Protein 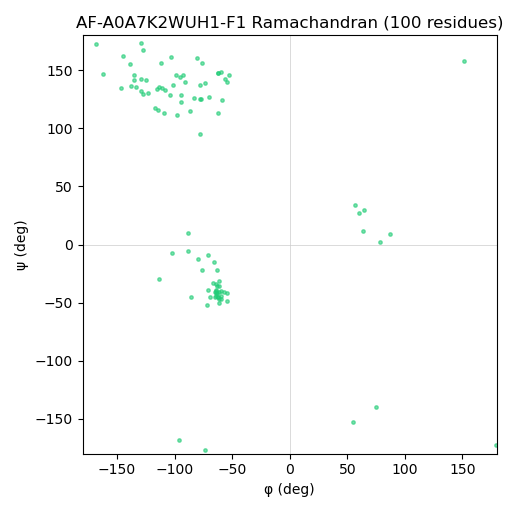AF-A0A7K2WUH1-F1 (afdb_monomer)

Mean predicted aligned error: 3.04 Å

pLDDT: mean 94.09, std 5.83, range [68.56, 98.44]

Structure (mmCIF, N/CA/C/O backbone):
data_AF-A0A7K2WUH1-F1
#
_entry.id   AF-A0A7K2WUH1-F1
#
loop_
_atom_site.group_PDB
_atom_site.id
_atom_site.type_symbol
_atom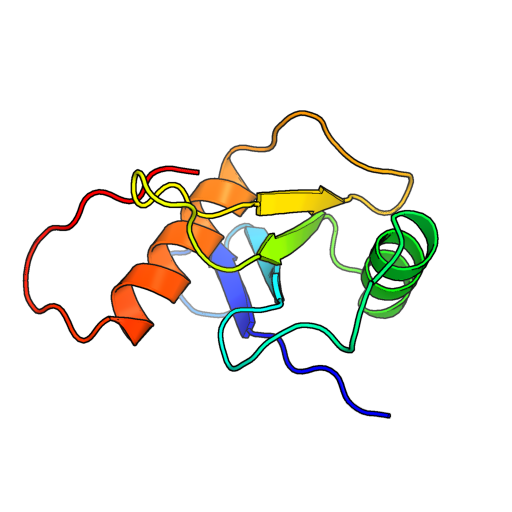_site.label_atom_id
_atom_site.label_alt_id
_atom_site.label_comp_id
_atom_site.label_asym_id
_atom_site.label_entity_id
_atom_site.la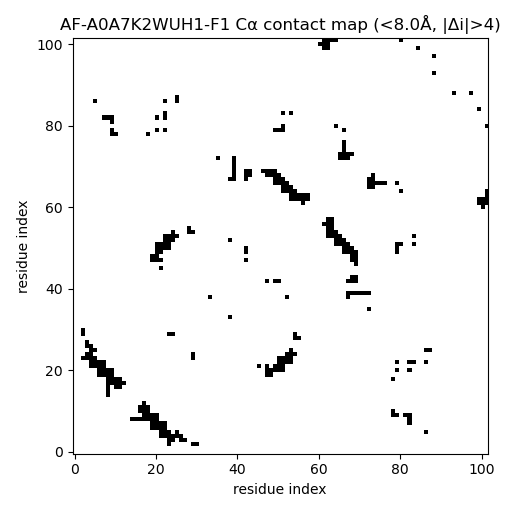bel_seq_id
_atom_site.pdbx_PDB_ins_code
_atom_site.Cartn_x
_atom_site.Cartn_y
_atom_site.Cartn_z
_atom_site.occupancy
_atom_site.B_iso_or_equiv
_atom_site.auth_seq_id
_atom_site.auth_comp_id
_atom_site.auth_asym_id
_atom_site.auth_atom_id
_atom_site.pdbx_PDB_model_num
ATOM 1 N N . MET A 1 1 ? 2.390 19.356 -9.950 1.00 68.56 1 MET A N 1
ATOM 2 C CA . MET A 1 1 ? 2.280 17.881 -10.002 1.00 68.56 1 MET A CA 1
ATOM 3 C C . MET A 1 1 ? 1.451 17.442 -8.810 1.00 68.56 1 MET A C 1
ATOM 5 O O . MET A 1 1 ? 1.617 18.038 -7.756 1.00 68.56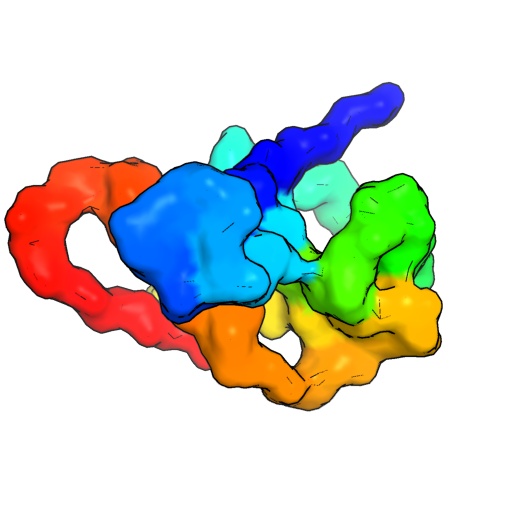 1 MET A O 1
ATOM 9 N N . SER A 1 2 ? 0.567 16.462 -8.975 1.00 83.75 2 SER A N 1
ATOM 10 C CA . SER A 1 2 ? -0.259 15.904 -7.897 1.00 83.75 2 SER A CA 1
ATOM 11 C C . SER A 1 2 ? -0.139 14.385 -7.899 1.00 83.75 2 SER A C 1
ATOM 13 O O . SER A 1 2 ? -0.093 13.783 -8.970 1.00 83.75 2 SER A O 1
ATOM 15 N N . VAL A 1 3 ? -0.118 13.779 -6.715 1.00 88.44 3 VAL A N 1
ATOM 16 C CA . VAL A 1 3 ? -0.195 12.328 -6.530 1.00 88.44 3 VAL A CA 1
ATOM 17 C C . VAL A 1 3 ? -1.317 12.035 -5.539 1.00 88.44 3 VAL A C 1
ATOM 19 O O . VAL A 1 3 ? -1.408 12.681 -4.498 1.00 88.44 3 VAL A O 1
ATOM 22 N N . GLY A 1 4 ? -2.213 11.118 -5.901 1.00 92.12 4 GLY A N 1
ATOM 23 C CA . GLY A 1 4 ? -3.303 10.674 -5.037 1.00 92.12 4 GLY A CA 1
ATOM 24 C C . GLY A 1 4 ? -2.903 9.436 -4.242 1.00 92.12 4 GLY A C 1
ATOM 25 O O . GLY A 1 4 ? -2.175 8.579 -4.746 1.00 92.12 4 GLY A O 1
ATOM 26 N N . TYR A 1 5 ? -3.402 9.330 -3.015 1.00 95.56 5 TYR A N 1
ATOM 27 C CA . TYR A 1 5 ? -3.255 8.138 -2.188 1.00 95.56 5 TYR A CA 1
ATOM 28 C C . TYR A 1 5 ? -4.503 7.923 -1.338 1.00 95.56 5 TYR A C 1
ATOM 30 O O . TYR A 1 5 ? -5.295 8.844 -1.132 1.00 95.56 5 TYR A O 1
ATOM 38 N N . ARG A 1 6 ? -4.664 6.701 -0.831 1.00 96.56 6 ARG A N 1
ATOM 39 C CA . ARG A 1 6 ? -5.646 6.387 0.207 1.00 96.56 6 ARG A CA 1
ATOM 40 C C . ARG A 1 6 ? -4.942 6.225 1.542 1.00 96.56 6 ARG A C 1
ATOM 42 O O . ARG A 1 6 ? -3.977 5.472 1.636 1.00 96.56 6 ARG A O 1
ATOM 49 N N . HIS A 1 7 ? -5.438 6.924 2.554 1.00 96.44 7 HIS A N 1
ATOM 50 C CA . HIS A 1 7 ? -5.074 6.683 3.944 1.00 96.44 7 HIS A CA 1
ATOM 51 C C . HIS A 1 7 ? -5.936 5.537 4.474 1.00 96.44 7 HIS A C 1
ATOM 53 O O . HIS A 1 7 ? -7.161 5.584 4.351 1.00 96.44 7 HIS A O 1
ATOM 59 N N . VAL A 1 8 ? -5.298 4.506 5.017 1.00 96.81 8 VAL A N 1
ATOM 60 C CA . VAL A 1 8 ? -5.958 3.273 5.446 1.00 96.81 8 VAL A CA 1
ATOM 61 C C . VAL A 1 8 ? -5.474 2.890 6.832 1.00 96.81 8 VAL A C 1
ATOM 63 O O . VAL A 1 8 ? -4.276 2.879 7.091 1.00 96.81 8 VAL A O 1
ATOM 66 N N . ASP A 1 9 ? -6.409 2.508 7.689 1.00 97.62 9 ASP A N 1
ATOM 67 C CA . ASP A 1 9 ? -6.132 1.958 9.008 1.00 97.62 9 ASP A CA 1
ATOM 68 C C . ASP A 1 9 ? -6.195 0.422 8.952 1.00 97.62 9 ASP A C 1
ATOM 70 O O . ASP A 1 9 ? -7.254 -0.171 8.732 1.00 97.62 9 ASP A O 1
ATOM 74 N N . VAL A 1 10 ? -5.052 -0.245 9.117 1.00 97.88 10 VAL A N 1
ATOM 75 C CA . VAL A 1 10 ? -4.938 -1.712 9.089 1.00 97.88 10 VAL A CA 1
ATOM 76 C C . VAL A 1 10 ? -4.998 -2.268 10.51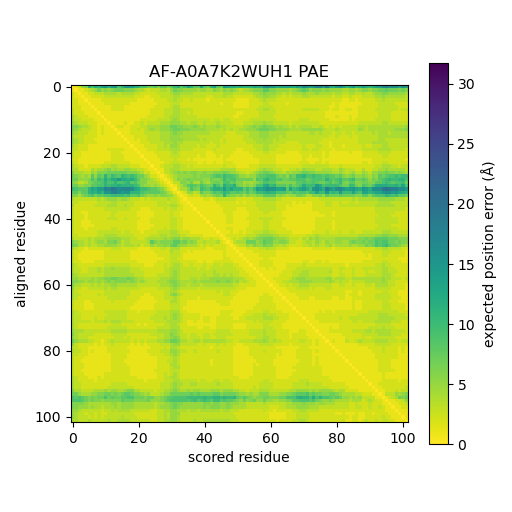1 1.00 97.88 10 VAL A C 1
ATOM 78 O O . VAL A 1 10 ? -4.478 -1.665 11.446 1.00 97.88 10 VAL A O 1
ATOM 81 N N . PHE A 1 11 ? -5.627 -3.436 10.690 1.00 97.06 11 PHE A N 1
ATOM 82 C CA . PHE A 1 11 ? -5.913 -4.019 12.015 1.00 97.06 11 PHE A CA 1
ATOM 83 C C . PHE A 1 11 ? -6.732 -3.087 12.922 1.00 97.06 11 PHE A C 1
ATOM 85 O O . PHE A 1 11 ? -6.561 -3.062 14.140 1.00 97.06 11 PHE A O 1
ATOM 92 N N . ALA A 1 12 ? -7.622 -2.316 12.309 1.00 97.06 12 ALA A N 1
ATOM 93 C CA . ALA A 1 12 ? -8.428 -1.305 12.965 1.00 97.06 12 ALA A CA 1
ATOM 94 C C . ALA A 1 12 ? -9.838 -1.820 13.277 1.00 97.06 12 ALA A C 1
ATOM 96 O O . ALA A 1 12 ? -10.418 -2.591 12.511 1.00 97.06 12 ALA A O 1
ATOM 97 N N . THR A 1 13 ? -10.411 -1.365 14.392 1.00 95.81 13 THR A N 1
ATOM 98 C CA . THR A 1 13 ? -11.826 -1.599 14.748 1.00 95.81 13 THR A CA 1
ATOM 99 C C . THR A 1 13 ? -12.706 -0.376 14.483 1.00 95.81 13 THR A C 1
ATOM 101 O O . THR A 1 13 ? -13.929 -0.456 14.576 1.00 95.81 13 THR A O 1
ATOM 104 N N . GLY A 1 14 ? -12.089 0.749 14.122 1.00 95.00 14 GLY A N 1
ATOM 105 C CA . GLY A 1 14 ? -12.734 1.983 13.694 1.00 95.00 14 GLY A CA 1
ATOM 106 C C . GLY A 1 14 ? -11.715 2.951 13.080 1.00 95.00 14 GLY A C 1
ATOM 107 O O . GLY A 1 14 ? -10.513 2.680 13.141 1.00 95.00 14 GLY A O 1
ATOM 108 N N . PRO A 1 15 ? -12.171 4.071 12.493 1.00 95.50 15 PRO A N 1
ATOM 109 C CA . PRO A 1 15 ? -11.277 5.071 11.917 1.00 95.50 15 PRO A CA 1
ATOM 110 C C . PRO A 1 15 ? -10.260 5.592 12.937 1.00 95.50 15 PRO A C 1
ATOM 112 O O . PRO A 1 15 ? -10.604 5.806 14.102 1.00 95.50 15 PRO A O 1
ATOM 115 N N . TYR A 1 16 ? -9.037 5.837 12.475 1.00 94.94 16 TYR A N 1
ATOM 116 C CA . TYR A 1 16 ? -7.915 6.378 13.244 1.00 94.94 16 TYR A CA 1
ATOM 117 C C . TYR A 1 16 ? -7.431 5.452 14.374 1.00 94.94 16 TYR A C 1
ATOM 119 O O . TYR A 1 16 ? -6.943 5.912 15.409 1.00 94.94 16 TYR A O 1
ATOM 127 N N . THR A 1 17 ? -7.580 4.137 14.192 1.00 96.56 17 THR A N 1
ATOM 128 C CA . THR A 1 17 ? -7.093 3.100 15.120 1.00 96.56 17 THR A CA 1
ATOM 129 C C . THR A 1 17 ? -6.245 2.070 14.377 1.00 96.56 17 THR A C 1
ATOM 131 O O . THR A 1 17 ? -6.254 2.023 13.157 1.00 96.56 17 THR A O 1
ATOM 134 N N . GLY A 1 18 ? -5.516 1.209 15.089 1.00 96.12 18 GLY A N 1
ATOM 135 C CA . GLY A 1 18 ? -4.661 0.211 14.439 1.00 96.12 18 GLY A CA 1
ATOM 136 C C . GLY A 1 18 ? -3.386 0.833 13.868 1.00 96.12 18 GLY A C 1
ATOM 137 O O . GLY A 1 18 ? -2.756 1.660 14.529 1.00 96.12 18 GLY A O 1
ATOM 138 N N . ASN A 1 19 ? -2.975 0.395 12.678 1.00 96.31 19 ASN A N 1
ATOM 139 C CA . ASN A 1 19 ? -1.742 0.832 12.029 1.00 96.31 19 ASN A CA 1
ATOM 140 C C . ASN A 1 19 ? -2.035 1.565 10.713 1.00 96.31 19 ASN A C 1
ATOM 142 O O . ASN A 1 19 ? -2.587 0.978 9.781 1.00 96.31 19 ASN A O 1
ATOM 146 N N . SER A 1 20 ? -1.662 2.842 10.653 1.00 95.62 20 SER A N 1
ATOM 147 C CA . SER A 1 20 ? -1.911 3.710 9.502 1.00 95.62 20 SER A CA 1
ATOM 148 C C . SER A 1 20 ? -0.997 3.373 8.325 1.00 95.62 20 SER A C 1
ATOM 150 O O . SER A 1 20 ? 0.212 3.225 8.509 1.00 95.62 20 SER A O 1
ATOM 152 N N . LEU A 1 21 ? -1.546 3.391 7.116 1.00 98.12 21 LEU A N 1
ATOM 153 C CA . LEU A 1 21 ? -0.849 3.112 5.869 1.00 98.12 21 LEU A CA 1
ATOM 154 C C . LEU A 1 21 ? -1.277 4.098 4.778 1.00 98.12 21 LEU A C 1
ATOM 156 O O . LEU A 1 21 ? -2.471 4.328 4.572 1.00 98.12 21 LEU A O 1
ATOM 160 N N . ALA A 1 22 ? -0.315 4.613 4.011 1.00 97.94 22 ALA A N 1
ATOM 161 C CA . ALA A 1 22 ? -0.600 5.294 2.751 1.00 97.94 22 ALA A CA 1
ATOM 162 C C . ALA A 1 22 ? -0.480 4.323 1.565 1.00 97.94 22 ALA A C 1
ATOM 164 O O . ALA A 1 22 ? 0.572 3.723 1.341 1.00 97.94 22 ALA A O 1
ATOM 165 N N . VAL A 1 23 ? -1.562 4.188 0.793 1.00 98.00 23 VAL A N 1
ATOM 166 C CA . VAL A 1 23 ? -1.639 3.342 -0.408 1.00 98.00 23 VAL A CA 1
ATOM 167 C C . VAL A 1 23 ? -1.701 4.220 -1.656 1.00 98.00 23 VAL A C 1
ATOM 169 O O . VAL A 1 23 ? -2.696 4.907 -1.899 1.00 98.00 23 VAL A O 1
ATOM 172 N N . PHE A 1 24 ? -0.655 4.171 -2.474 1.00 97.25 24 PHE A N 1
ATOM 173 C CA . PHE A 1 24 ? -0.522 4.922 -3.722 1.00 97.25 24 PHE A CA 1
ATOM 174 C C . PHE A 1 24 ? -0.771 4.045 -4.954 1.00 97.25 24 PHE A C 1
ATOM 176 O O . PHE A 1 24 ? -0.684 2.821 -4.891 1.00 97.25 24 PHE A O 1
ATOM 183 N N . GLY A 1 25 ? -1.047 4.679 -6.099 1.00 94.75 25 GLY A N 1
ATOM 184 C CA . GLY A 1 25 ? -1.209 3.984 -7.388 1.00 94.75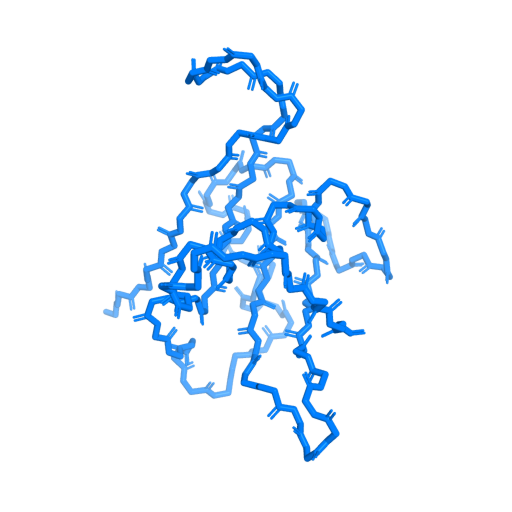 25 GLY A CA 1
ATOM 185 C C . GLY A 1 25 ? -2.569 3.307 -7.567 1.00 94.75 25 GLY A C 1
ATOM 186 O O . GLY A 1 25 ? -2.829 2.636 -8.558 1.00 94.75 25 GLY A O 1
ATOM 187 N N . ALA A 1 26 ? -3.449 3.463 -6.584 1.00 91.69 26 ALA A N 1
ATOM 188 C CA . ALA A 1 26 ? -4.700 2.743 -6.549 1.00 91.69 26 ALA A CA 1
ATOM 189 C C . ALA A 1 26 ? -5.793 3.483 -7.367 1.00 91.69 26 ALA A C 1
ATOM 191 O O . ALA A 1 26 ? -6.507 2.837 -8.132 1.00 91.69 26 ALA A O 1
ATOM 192 N N . ASP A 1 27 ? -5.937 4.820 -7.224 1.00 87.69 27 ASP A N 1
ATOM 193 C CA . ASP A 1 27 ? -6.931 5.688 -7.929 1.00 87.69 27 ASP A CA 1
ATOM 194 C C . ASP A 1 27 ? -6.417 6.207 -9.281 1.00 87.69 27 ASP A C 1
ATOM 196 O O . ASP A 1 27 ? -7.029 7.078 -9.894 1.00 87.69 27 ASP A O 1
ATOM 200 N N . GLY A 1 28 ? -5.292 5.679 -9.748 1.00 83.12 28 GLY A N 1
ATOM 201 C CA . GLY A 1 28 ? -4.623 6.109 -10.964 1.00 83.12 28 GLY A CA 1
ATOM 202 C C . GLY A 1 28 ? -3.126 5.868 -10.860 1.00 83.12 28 GLY A C 1
ATOM 203 O O . GLY A 1 28 ? -2.586 5.753 -9.757 1.00 83.12 28 GLY A O 1
ATOM 204 N N . ASP A 1 29 ? -2.473 5.790 -12.015 1.00 78.38 29 ASP A N 1
ATOM 205 C CA . ASP A 1 29 ? -1.052 5.482 -12.083 1.00 78.38 29 ASP A CA 1
ATOM 206 C C . ASP A 1 29 ? -0.206 6.547 -11.384 1.00 78.38 29 ASP A C 1
ATOM 208 O O . ASP A 1 29 ? -0.501 7.749 -11.401 1.00 78.38 29 ASP A O 1
ATOM 212 N N . LEU A 1 30 ? 0.904 6.094 -10.803 1.00 83.31 30 LEU A N 1
ATOM 213 C CA . LEU A 1 30 ? 1.954 7.002 -10.376 1.00 83.31 30 LEU A CA 1
ATOM 214 C C . LEU A 1 30 ? 2.482 7.801 -11.584 1.00 83.31 30 LEU A C 1
ATOM 216 O O . LEU A 1 30 ? 2.502 7.290 -12.707 1.00 83.31 30 LEU A O 1
ATOM 220 N N . PRO A 1 31 ? 2.931 9.052 -11.388 1.00 71.56 31 PRO A N 1
ATOM 221 C CA . PRO A 1 31 ? 3.412 9.869 -12.493 1.00 71.56 31 PRO A CA 1
ATOM 222 C C . PRO A 1 31 ? 4.646 9.243 -13.165 1.00 71.56 31 PRO A C 1
ATOM 224 O O . PRO A 1 31 ? 5.734 9.209 -12.586 1.00 71.56 31 PRO A O 1
ATOM 227 N N . GLY A 1 32 ? 4.491 8.814 -14.422 1.00 68.88 32 GLY A N 1
ATOM 228 C CA . GLY A 1 32 ? 5.585 8.328 -15.268 1.00 68.88 32 GLY A CA 1
ATOM 229 C C . GLY A 1 32 ? 6.396 7.180 -14.648 1.00 68.88 32 GLY A C 1
ATOM 230 O O . GLY A 1 32 ? 5.908 6.399 -13.837 1.00 68.88 32 GLY A O 1
ATOM 231 N N . ARG A 1 33 ? 7.675 7.064 -15.031 1.00 75.94 33 ARG A N 1
ATOM 232 C CA . ARG A 1 33 ? 8.612 6.133 -14.380 1.00 75.94 33 ARG A CA 1
ATOM 233 C C . ARG A 1 33 ? 9.084 6.724 -13.053 1.00 75.94 33 ARG A C 1
ATOM 235 O O . ARG A 1 33 ? 10.045 7.491 -13.037 1.00 75.94 33 ARG A O 1
ATOM 242 N N . THR A 1 34 ? 8.427 6.361 -11.956 1.00 87.38 34 THR A N 1
ATOM 243 C CA . THR A 1 34 ? 8.854 6.772 -10.614 1.00 87.38 34 THR A CA 1
ATOM 244 C C . THR A 1 34 ? 10.042 5.932 -10.134 1.00 87.38 34 THR A C 1
ATOM 246 O O . THR A 1 34 ? 9.996 4.701 -10.133 1.00 87.38 34 THR A O 1
ATOM 249 N N . THR A 1 35 ? 11.135 6.587 -9.744 1.00 93.88 35 THR A N 1
ATOM 250 C CA . THR A 1 35 ? 12.344 5.918 -9.236 1.00 93.88 35 THR A CA 1
ATOM 251 C C . THR A 1 35 ? 12.194 5.527 -7.765 1.00 93.88 35 THR A C 1
ATOM 253 O O . THR A 1 35 ? 11.385 6.107 -7.046 1.00 93.88 35 THR A O 1
ATOM 256 N N . ALA A 1 36 ? 13.010 4.583 -7.278 1.00 95.31 36 ALA A N 1
ATOM 257 C CA . ALA A 1 36 ? 13.030 4.216 -5.855 1.00 95.31 36 ALA A CA 1
ATOM 258 C C . ALA A 1 36 ? 13.256 5.435 -4.937 1.00 95.31 36 ALA A C 1
ATOM 260 O O . ALA A 1 36 ? 12.555 5.600 -3.945 1.00 95.31 36 ALA A O 1
ATOM 261 N N . GLY A 1 37 ? 14.170 6.338 -5.316 1.00 96.44 37 GLY A N 1
ATOM 262 C CA . GLY A 1 37 ? 14.431 7.566 -4.561 1.00 96.44 37 GLY A CA 1
ATOM 263 C C . GLY A 1 37 ? 13.232 8.518 -4.511 1.00 96.44 37 GLY A C 1
ATOM 264 O O . GLY A 1 37 ? 13.012 9.164 -3.493 1.00 96.44 37 GLY A O 1
ATOM 265 N N . GLN A 1 38 ? 12.419 8.579 -5.572 1.00 95.06 38 GLN A N 1
ATOM 266 C CA . GLN A 1 38 ? 11.183 9.368 -5.567 1.00 95.06 38 GLN A CA 1
ATOM 267 C C . GLN A 1 38 ? 10.105 8.746 -4.670 1.00 95.06 38 GLN A C 1
ATOM 269 O O . GLN A 1 38 ? 9.422 9.481 -3.965 1.00 95.06 38 GLN A O 1
ATOM 274 N N . LEU A 1 39 ? 9.966 7.416 -4.659 1.00 95.81 39 LEU A N 1
ATOM 275 C CA . LEU A 1 39 ? 9.029 6.731 -3.758 1.00 95.81 39 LEU A CA 1
ATOM 276 C C . LEU A 1 39 ? 9.423 6.910 -2.287 1.00 95.81 39 LEU A C 1
ATOM 278 O O . LEU A 1 39 ? 8.566 7.203 -1.454 1.00 95.81 39 LEU A O 1
ATOM 282 N N . LEU A 1 40 ? 10.721 6.829 -1.980 1.00 97.44 40 LEU A N 1
ATOM 283 C CA . LEU A 1 40 ? 11.234 7.129 -0.644 1.00 97.44 40 LEU A CA 1
ATOM 284 C C . LEU A 1 40 ? 10.960 8.589 -0.254 1.00 97.44 40 LEU A C 1
ATOM 286 O O . LEU A 1 40 ? 10.451 8.837 0.834 1.00 97.44 40 LEU A O 1
ATOM 290 N N . ALA A 1 41 ? 11.213 9.548 -1.152 1.00 95.88 41 ALA A N 1
ATOM 291 C CA . ALA A 1 41 ? 10.924 10.959 -0.894 1.00 95.88 41 ALA A CA 1
ATOM 292 C C . ALA A 1 41 ? 9.429 11.208 -0.618 1.00 95.88 41 ALA A C 1
ATOM 294 O O . ALA A 1 41 ? 9.093 11.963 0.288 1.00 95.88 41 ALA A O 1
ATOM 295 N N . ILE A 1 42 ? 8.527 10.539 -1.346 1.00 95.00 42 ILE A N 1
ATOM 296 C CA . ILE A 1 42 ? 7.080 10.606 -1.081 1.00 95.00 42 ILE A CA 1
ATOM 297 C C . ILE A 1 42 ? 6.751 10.009 0.294 1.00 95.00 42 ILE A C 1
ATOM 299 O O . ILE A 1 42 ? 5.997 10.607 1.058 1.00 95.00 42 ILE A O 1
ATOM 303 N N . THR A 1 43 ? 7.336 8.860 0.632 1.00 96.81 43 THR A N 1
ATOM 304 C CA . THR A 1 43 ? 7.132 8.199 1.933 1.00 96.81 43 THR A CA 1
ATOM 305 C C . THR A 1 43 ? 7.560 9.114 3.086 1.00 96.81 43 THR A C 1
ATOM 307 O O . THR A 1 43 ? 6.822 9.301 4.054 1.00 96.81 43 THR A O 1
ATOM 310 N N . GLN A 1 44 ? 8.713 9.769 2.938 1.00 96.81 44 GLN A N 1
ATOM 311 C CA . GLN A 1 44 ? 9.245 10.741 3.894 1.00 96.81 44 GLN A CA 1
ATOM 312 C C . GLN A 1 44 ? 8.407 12.022 3.989 1.00 96.81 44 GLN A C 1
ATOM 314 O O . GLN A 1 44 ? 8.310 12.598 5.072 1.00 96.81 44 GLN A O 1
ATOM 319 N N . GLU A 1 45 ? 7.793 12.459 2.888 1.00 95.81 45 GLU A N 1
ATOM 320 C CA . GLU A 1 45 ? 6.916 13.632 2.858 1.00 95.81 45 GLU A CA 1
ATOM 321 C C . GLU A 1 45 ? 5.604 13.377 3.611 1.00 95.81 45 GLU A C 1
ATOM 323 O O . GLU A 1 45 ? 5.186 14.204 4.420 1.00 95.81 45 GLU A O 1
ATOM 328 N N . VAL A 1 46 ? 4.972 12.215 3.398 1.00 94.19 46 VAL A N 1
ATOM 329 C CA . VAL A 1 46 ? 3.698 11.876 4.061 1.00 94.19 46 VAL A CA 1
ATOM 330 C C . VAL A 1 46 ? 3.899 11.473 5.529 1.00 94.19 46 VAL A C 1
ATOM 332 O O . VAL A 1 46 ? 2.981 11.617 6.335 1.00 94.19 46 VAL A O 1
ATOM 335 N N . ARG A 1 47 ? 5.110 11.045 5.914 1.00 91.38 47 ARG A N 1
ATOM 336 C CA . ARG A 1 47 ? 5.508 10.757 7.309 1.00 91.38 47 ARG A CA 1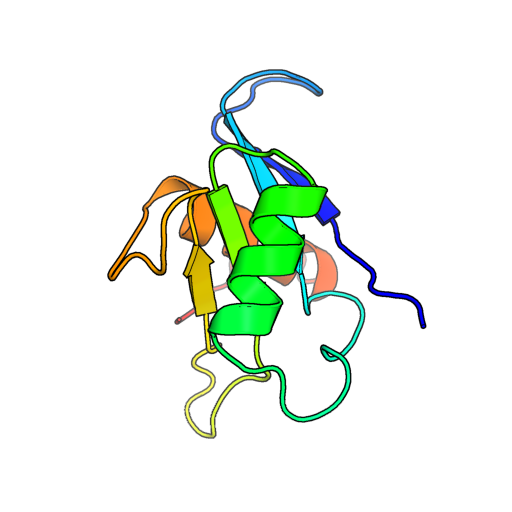
ATOM 337 C C . ARG A 1 47 ? 4.683 9.663 7.999 1.00 91.38 47 ARG A C 1
ATOM 339 O O . ARG A 1 47 ? 4.594 9.641 9.226 1.00 91.38 47 ARG A O 1
ATOM 346 N N . HIS A 1 48 ? 4.123 8.732 7.230 1.00 87.81 48 HIS A N 1
ATOM 347 C CA . HIS A 1 48 ? 3.667 7.455 7.780 1.00 87.81 48 HIS A CA 1
ATOM 348 C C . HIS A 1 48 ? 4.862 6.532 8.040 1.00 87.81 48 HIS A C 1
ATOM 350 O O . HIS A 1 48 ? 5.911 6.688 7.417 1.00 87.81 48 HIS A O 1
ATOM 356 N N . PHE A 1 49 ? 4.703 5.570 8.957 1.00 91.62 49 PHE A N 1
ATOM 357 C CA . PHE A 1 49 ? 5.743 4.570 9.223 1.00 91.62 49 PHE A CA 1
ATOM 358 C C . PHE A 1 49 ? 6.110 3.793 7.961 1.00 91.62 49 PHE A C 1
ATOM 360 O O . PHE A 1 49 ? 7.290 3.566 7.715 1.00 91.62 49 PHE A O 1
ATOM 367 N N . GLU A 1 50 ? 5.101 3.438 7.163 1.00 97.44 50 GLU A N 1
ATOM 368 C CA . GLU A 1 50 ? 5.266 2.747 5.891 1.00 97.44 50 GLU A CA 1
ATOM 369 C C . GLU A 1 50 ? 4.318 3.327 4.826 1.00 97.44 50 GLU A C 1
ATOM 371 O O . GLU A 1 50 ? 3.265 3.903 5.124 1.00 97.44 50 GLU A O 1
ATOM 376 N N . SER A 1 51 ? 4.691 3.173 3.559 1.00 98.19 51 SER A N 1
ATOM 377 C CA . SER A 1 51 ? 3.859 3.466 2.389 1.00 98.19 51 SER A CA 1
ATOM 378 C C . SER A 1 51 ? 3.975 2.339 1.372 1.00 98.19 51 SER A C 1
ATOM 380 O O . SER A 1 51 ? 5.059 1.796 1.164 1.00 98.19 51 SER A O 1
ATOM 382 N N . VAL A 1 52 ? 2.863 1.999 0.718 1.00 98.19 52 VAL A N 1
ATOM 383 C CA . VAL A 1 52 ? 2.832 1.004 -0.361 1.00 98.19 52 VAL A CA 1
ATOM 384 C C . VAL A 1 52 ? 2.452 1.653 -1.683 1.00 98.19 52 VAL A C 1
ATOM 386 O O . VAL A 1 52 ? 1.498 2.427 -1.777 1.00 98.19 52 VAL A O 1
ATOM 389 N N . PHE A 1 53 ? 3.209 1.319 -2.719 1.00 97.44 53 PHE A N 1
ATOM 390 C CA . PHE A 1 53 ? 3.051 1.834 -4.070 1.00 97.44 53 PHE A CA 1
ATOM 391 C C . PHE A 1 53 ? 2.637 0.699 -4.994 1.00 97.44 53 PHE A C 1
ATOM 393 O O . PHE A 1 53 ? 3.397 -0.253 -5.179 1.00 97.44 53 PHE A O 1
ATOM 400 N N . LEU A 1 54 ? 1.432 0.803 -5.556 1.00 96.50 54 LEU A N 1
ATOM 401 C CA . LEU A 1 54 ? 0.892 -0.188 -6.478 1.00 96.50 54 LEU A CA 1
ATOM 402 C C . LEU A 1 54 ? 1.242 0.155 -7.926 1.00 96.50 54 LEU A C 1
ATOM 404 O O . LEU A 1 54 ? 1.187 1.313 -8.342 1.00 96.50 54 LEU A O 1
ATOM 408 N N . ALA A 1 55 ? 1.578 -0.880 -8.686 1.00 93.56 55 ALA A N 1
ATOM 409 C CA . ALA A 1 55 ? 1.724 -0.866 -10.129 1.00 93.56 55 ALA A CA 1
ATOM 410 C C . ALA A 1 55 ? 0.610 -1.713 -10.768 1.00 93.56 55 ALA A C 1
ATOM 412 O O . ALA A 1 55 ? 0.074 -2.615 -10.115 1.00 93.56 55 ALA A O 1
ATOM 413 N N . PRO A 1 56 ? 0.260 -1.460 -12.041 1.00 91.38 56 PRO A N 1
ATOM 414 C CA . PRO A 1 56 ? -0.706 -2.282 -12.756 1.00 91.38 56 PRO A CA 1
ATOM 415 C C . PRO A 1 56 ? -0.344 -3.776 -12.710 1.00 91.38 56 PRO A C 1
ATOM 417 O O . PRO A 1 56 ? 0.845 -4.112 -12.718 1.00 91.38 56 PRO A O 1
ATOM 420 N N . PRO A 1 57 ? -1.345 -4.672 -12.672 1.00 93.75 57 PRO A N 1
ATOM 421 C CA . PRO A 1 57 ? -1.094 -6.102 -12.655 1.00 93.75 57 PRO A CA 1
ATOM 422 C C . PRO A 1 57 ? -0.377 -6.580 -13.921 1.00 93.75 57 PRO A C 1
ATOM 424 O O . PRO A 1 57 ? -0.604 -6.059 -15.015 1.00 93.75 57 PRO A O 1
ATOM 427 N N . ASP A 1 58 ? 0.460 -7.603 -13.768 1.00 94.44 58 ASP A N 1
ATOM 428 C CA . ASP A 1 58 ? 1.112 -8.284 -14.881 1.00 94.44 58 ASP A CA 1
ATOM 429 C C . ASP A 1 58 ? 0.140 -9.185 -15.673 1.00 94.44 58 ASP A C 1
ATOM 431 O O . ASP A 1 58 ? -1.061 -9.262 -15.399 1.00 94.44 58 ASP A O 1
ATOM 435 N N . ALA A 1 59 ? 0.659 -9.903 -16.675 1.00 94.81 59 ALA A N 1
ATOM 436 C CA . ALA A 1 59 ? -0.144 -10.809 -17.501 1.00 94.81 59 ALA A CA 1
ATOM 437 C C . ALA A 1 59 ? -0.763 -11.987 -16.717 1.00 94.81 59 ALA A C 1
ATOM 439 O O . ALA A 1 59 ? -1.751 -12.563 -17.171 1.00 94.81 59 ALA A O 1
ATOM 440 N N . ALA A 1 60 ? -0.199 -12.347 -15.560 1.00 94.81 60 ALA A N 1
ATOM 441 C CA . ALA A 1 60 ? -0.739 -13.363 -14.660 1.00 94.81 60 ALA A CA 1
ATOM 442 C C . ALA A 1 60 ? -1.737 -12.778 -13.639 1.00 94.81 60 ALA A C 1
ATOM 444 O O . ALA A 1 60 ? -2.379 -13.531 -12.905 1.00 94.81 60 ALA A O 1
ATOM 445 N N . GLY A 1 61 ? -1.904 -11.452 -13.609 1.00 94.12 61 GLY A N 1
ATOM 446 C CA . GLY A 1 61 ? -2.780 -10.742 -12.685 1.00 94.12 61 GLY A CA 1
ATOM 447 C C . GLY A 1 61 ? -2.128 -10.389 -11.346 1.00 94.12 61 GLY A C 1
ATOM 448 O O . GLY A 1 61 ? -2.845 -9.950 -10.444 1.00 94.12 61 GLY A O 1
ATOM 449 N N . ALA A 1 62 ? -0.813 -10.580 -11.195 1.00 96.12 62 ALA A N 1
ATOM 450 C CA . ALA A 1 62 ? -0.080 -10.197 -9.993 1.00 96.12 62 ALA A CA 1
ATOM 451 C C . ALA A 1 62 ? 0.159 -8.683 -9.983 1.00 96.12 62 ALA A C 1
ATOM 453 O O . ALA A 1 62 ? 0.671 -8.119 -10.949 1.00 96.12 62 ALA A O 1
ATOM 454 N N . VAL A 1 63 ? -0.254 -8.017 -8.908 1.00 95.62 63 VAL A N 1
ATOM 455 C CA . VAL A 1 63 ? -0.179 -6.564 -8.740 1.00 95.62 63 VAL A CA 1
ATOM 456 C C . VAL A 1 63 ? 1.180 -6.194 -8.171 1.00 95.62 63 VAL A C 1
ATOM 458 O O . VAL A 1 63 ? 1.458 -6.487 -7.015 1.00 95.62 63 VAL A O 1
ATOM 461 N N . GLY A 1 64 ? 1.998 -5.472 -8.935 1.00 94.81 64 GLY A N 1
ATOM 462 C CA . GLY A 1 64 ? 3.274 -4.999 -8.406 1.00 94.81 64 GLY A CA 1
ATOM 463 C C . GLY A 1 64 ? 3.060 -4.118 -7.173 1.00 94.81 64 GLY A C 1
ATOM 464 O O . GLY A 1 64 ? 2.334 -3.128 -7.239 1.00 94.81 64 GLY A O 1
ATOM 465 N N . ALA A 1 65 ? 3.692 -4.462 -6.055 1.00 96.19 65 ALA A N 1
ATOM 466 C CA . ALA A 1 65 ? 3.657 -3.676 -4.829 1.00 96.19 65 ALA A CA 1
ATOM 467 C C . ALA A 1 65 ? 5.074 -3.442 -4.316 1.00 96.19 65 ALA A C 1
ATOM 469 O O . ALA A 1 65 ? 5.873 -4.368 -4.215 1.00 96.19 65 ALA A O 1
ATOM 470 N N . ARG A 1 66 ? 5.376 -2.188 -3.982 1.00 97.38 66 ARG A N 1
ATOM 471 C CA . ARG A 1 66 ? 6.650 -1.793 -3.373 1.00 97.38 66 ARG A CA 1
ATOM 472 C C . ARG A 1 66 ? 6.371 -1.096 -2.059 1.00 97.38 66 ARG A C 1
ATOM 474 O O . ARG A 1 66 ? 5.537 -0.190 -2.028 1.00 97.38 66 ARG A O 1
ATOM 481 N N . VAL A 1 67 ? 7.046 -1.513 -0.996 1.00 98.12 67 VAL A N 1
ATOM 482 C CA . VAL A 1 67 ? 6.850 -0.963 0.347 1.00 98.12 67 VAL A CA 1
ATOM 483 C C . VAL A 1 67 ? 8.084 -0.182 0.751 1.00 98.12 67 VAL A C 1
ATOM 485 O O . VAL A 1 67 ? 9.202 -0.648 0.568 1.00 98.12 67 VAL A O 1
ATOM 488 N N . PHE A 1 68 ? 7.872 1.001 1.307 1.00 98.38 68 PHE A N 1
ATOM 489 C CA . PHE A 1 68 ? 8.929 1.839 1.850 1.00 98.38 68 PHE A CA 1
ATOM 490 C C . PHE A 1 68 ? 8.614 2.181 3.295 1.00 98.38 68 PHE A C 1
ATOM 492 O O . PHE A 1 68 ? 7.460 2.476 3.610 1.00 98.38 68 PHE A O 1
ATOM 499 N N . ASP A 1 69 ? 9.640 2.198 4.137 1.00 97.44 69 ASP A N 1
ATOM 500 C CA . ASP A 1 69 ? 9.629 2.963 5.378 1.00 97.44 69 ASP A CA 1
ATOM 501 C C . ASP A 1 69 ? 10.318 4.326 5.163 1.00 97.44 69 ASP A C 1
ATOM 503 O O . ASP A 1 69 ? 10.580 4.756 4.034 1.00 97.44 69 ASP A O 1
ATOM 507 N N . LEU A 1 70 ? 10.610 5.047 6.246 1.00 97.00 70 LEU A N 1
ATOM 508 C CA . LEU A 1 70 ? 11.274 6.353 6.169 1.00 97.00 70 LEU A CA 1
ATOM 509 C C . LEU A 1 70 ? 12.757 6.281 5.755 1.00 97.00 70 LEU A C 1
ATOM 511 O O . LEU A 1 70 ? 13.364 7.326 5.496 1.00 97.00 70 LEU A O 1
ATOM 515 N N . PHE A 1 71 ? 13.348 5.087 5.694 1.00 97.19 71 PHE A N 1
ATOM 516 C CA . PHE A 1 71 ? 14.774 4.857 5.468 1.00 97.19 71 PHE A CA 1
ATOM 517 C C . PHE A 1 71 ? 15.066 4.178 4.127 1.00 97.19 71 PHE A C 1
ATOM 519 O O . PHE A 1 71 ? 16.127 4.422 3.549 1.00 97.19 71 PHE A O 1
ATOM 526 N N . GLY A 1 72 ? 14.149 3.364 3.607 1.00 97.56 72 GLY A N 1
ATOM 527 C CA . GLY A 1 72 ? 14.355 2.657 2.352 1.00 97.56 72 GLY A CA 1
ATOM 528 C C . GLY A 1 72 ? 13.202 1.754 1.937 1.00 97.56 72 GLY A C 1
ATOM 529 O O . GLY A 1 72 ? 12.121 1.759 2.517 1.00 97.56 72 GLY A O 1
ATOM 530 N N . GLU A 1 73 ? 13.453 0.998 0.871 1.00 98.44 73 GLU A N 1
ATOM 531 C CA . GLU A 1 73 ? 12.544 -0.041 0.394 1.00 98.44 73 GLU A CA 1
ATOM 532 C C . GLU A 1 73 ? 12.675 -1.287 1.272 1.00 98.44 73 GLU A C 1
ATOM 534 O O . GLU A 1 73 ? 13.785 -1.696 1.618 1.00 98.44 73 GLU A O 1
ATOM 539 N N . LEU A 1 74 ? 11.538 -1.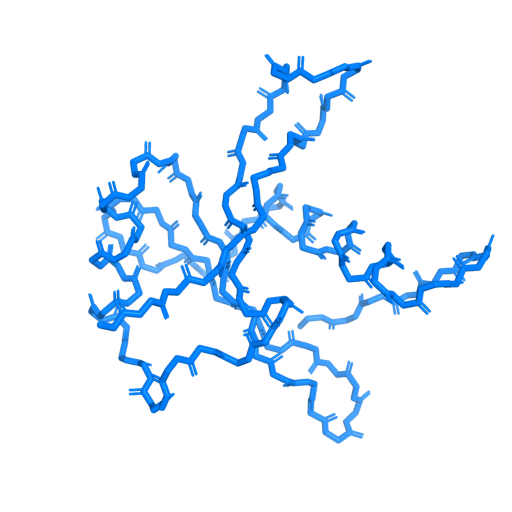881 1.617 1.00 97.94 74 LEU A N 1
ATOM 540 C CA . LEU A 1 74 ? 11.454 -3.125 2.364 1.00 97.94 74 LEU A CA 1
ATOM 541 C C . LEU A 1 74 ? 11.151 -4.273 1.403 1.00 97.94 74 LEU A C 1
ATOM 543 O O . LEU A 1 74 ? 10.260 -4.159 0.561 1.00 97.94 74 LEU A O 1
ATOM 547 N N . ASP A 1 75 ? 11.827 -5.408 1.588 1.00 96.19 75 ASP A N 1
ATOM 548 C CA . ASP A 1 75 ? 11.559 -6.624 0.807 1.00 96.19 75 ASP A CA 1
ATOM 549 C C . ASP A 1 75 ? 10.126 -7.136 1.022 1.00 96.19 75 ASP A C 1
ATOM 551 O O . ASP A 1 75 ? 9.520 -7.732 0.131 1.00 96.19 75 ASP A O 1
ATOM 555 N N . PHE A 1 76 ? 9.581 -6.922 2.224 1.00 95.81 76 PHE A N 1
ATOM 556 C CA . PHE A 1 76 ? 8.227 -7.313 2.588 1.00 95.81 76 PHE A CA 1
ATOM 557 C C . PHE A 1 76 ? 7.740 -6.574 3.837 1.00 95.81 76 PHE A C 1
ATOM 559 O O . PHE A 1 76 ? 8.496 -6.364 4.784 1.00 95.81 76 PHE A O 1
ATOM 566 N N . ALA A 1 77 ? 6.436 -6.295 3.882 1.00 96.50 77 ALA A N 1
ATOM 567 C CA . ALA A 1 77 ? 5.739 -5.900 5.096 1.00 96.50 77 ALA A CA 1
ATOM 568 C C . ALA A 1 77 ? 4.301 -6.439 5.072 1.00 96.50 77 ALA A C 1
ATOM 570 O O . ALA A 1 77 ? 3.588 -6.325 4.073 1.00 96.50 77 ALA A O 1
ATOM 571 N N . GLY A 1 78 ? 3.851 -7.019 6.187 1.00 96.00 78 GLY A N 1
ATOM 572 C CA . GLY A 1 78 ? 2.553 -7.697 6.245 1.00 96.00 78 GLY A CA 1
ATOM 573 C C . GLY A 1 78 ? 1.360 -6.741 6.207 1.00 96.00 78 GLY A C 1
ATOM 574 O O . GLY A 1 78 ? 0.459 -6.896 5.383 1.00 96.00 78 GLY A O 1
ATOM 575 N N . HIS A 1 79 ? 1.346 -5.737 7.088 1.00 97.19 79 HIS A N 1
ATOM 576 C CA . HIS A 1 79 ? 0.223 -4.801 7.172 1.00 97.19 79 HIS A CA 1
ATOM 577 C C . HIS A 1 79 ? 0.027 -3.973 5.881 1.00 97.19 79 HIS A C 1
ATOM 579 O O . HIS A 1 79 ? -1.129 -3.801 5.483 1.00 97.19 79 HIS A O 1
ATOM 585 N N . PRO A 1 80 ? 1.087 -3.565 5.147 1.00 97.94 80 PRO A N 1
ATOM 586 C CA . PRO A 1 80 ? 0.938 -2.888 3.864 1.00 97.94 80 PRO A CA 1
ATOM 587 C C . PRO A 1 80 ? 0.288 -3.752 2.785 1.00 97.94 80 PRO A C 1
ATOM 589 O O . PRO A 1 80 ? -0.571 -3.264 2.052 1.00 97.94 80 PRO A O 1
ATOM 592 N N . VAL A 1 81 ? 0.616 -5.049 2.726 1.00 97.25 81 VAL A N 1
ATOM 593 C CA . VAL A 1 81 ? -0.029 -5.996 1.799 1.00 97.25 81 VAL A CA 1
ATOM 594 C C . VAL A 1 81 ? -1.521 -6.145 2.113 1.00 97.25 81 VAL A C 1
ATOM 596 O O . VAL A 1 81 ? -2.351 -6.134 1.202 1.00 97.25 81 VAL A O 1
ATOM 599 N N . LEU A 1 82 ? -1.891 -6.224 3.396 1.00 97.88 82 LEU A N 1
ATOM 600 C CA . LEU A 1 82 ? -3.297 -6.302 3.810 1.00 97.88 82 LEU A CA 1
ATOM 601 C C . LEU A 1 82 ? -4.074 -5.026 3.457 1.00 97.88 82 LEU A C 1
ATOM 603 O O . LEU A 1 82 ? -5.171 -5.113 2.903 1.00 97.88 82 LEU A O 1
ATOM 607 N N . GLY A 1 83 ? -3.503 -3.851 3.732 1.00 98.00 83 GLY A N 1
ATOM 608 C CA . GLY A 1 83 ? -4.115 -2.568 3.385 1.00 98.00 83 GLY A CA 1
ATOM 609 C C . GLY A 1 83 ? -4.259 -2.373 1.873 1.00 98.00 83 GLY A C 1
ATOM 610 O O . GLY A 1 83 ? -5.322 -1.967 1.401 1.00 98.00 83 GLY A O 1
ATOM 611 N N . ALA A 1 84 ? -3.241 -2.748 1.093 1.00 98.06 84 ALA A N 1
ATOM 612 C CA . ALA A 1 84 ? -3.301 -2.736 -0.367 1.00 98.06 84 ALA A CA 1
ATOM 613 C C . ALA A 1 84 ? -4.413 -3.648 -0.908 1.00 98.06 84 ALA A C 1
ATOM 615 O O . ALA A 1 84 ? -5.203 -3.225 -1.753 1.00 98.06 84 ALA A O 1
ATOM 616 N N . ALA A 1 85 ? -4.517 -4.879 -0.397 1.00 97.75 85 ALA A N 1
ATOM 617 C CA . ALA A 1 85 ? -5.557 -5.821 -0.803 1.00 97.75 85 ALA A CA 1
ATOM 618 C C . ALA A 1 85 ? -6.963 -5.297 -0.485 1.00 97.75 85 ALA A C 1
ATOM 620 O O . ALA A 1 85 ? -7.861 -5.429 -1.317 1.00 97.75 85 ALA A O 1
ATOM 621 N N . ALA A 1 86 ? -7.152 -4.673 0.682 1.00 97.12 86 ALA A N 1
ATOM 622 C CA . ALA A 1 86 ? -8.422 -4.060 1.064 1.00 97.12 86 ALA A CA 1
ATOM 623 C C . ALA A 1 86 ? -8.819 -2.932 0.095 1.00 97.12 86 ALA A C 1
ATOM 625 O O . ALA A 1 86 ? -9.938 -2.932 -0.420 1.00 97.12 86 ALA A O 1
ATOM 626 N N . VAL A 1 87 ? -7.882 -2.033 -0.236 1.00 97.56 87 VAL A N 1
ATOM 627 C CA . VAL A 1 87 ? -8.112 -0.943 -1.200 1.00 97.56 87 VAL A CA 1
ATOM 628 C C . VAL A 1 87 ? -8.436 -1.477 -2.595 1.00 97.56 87 VAL A C 1
ATOM 630 O O . VAL A 1 87 ? -9.367 -0.997 -3.242 1.00 97.56 87 VAL A O 1
ATOM 633 N N . LEU A 1 88 ? -7.690 -2.469 -3.084 1.00 96.94 88 LEU A N 1
ATOM 634 C CA . LEU A 1 88 ? -7.950 -3.083 -4.388 1.00 96.94 88 LEU A CA 1
ATOM 635 C C . LEU A 1 88 ? -9.309 -3.787 -4.420 1.00 96.94 88 LEU A C 1
ATOM 637 O O . LEU A 1 88 ? -10.036 -3.699 -5.412 1.00 96.94 88 LEU A O 1
ATOM 641 N N . HIS A 1 89 ? -9.673 -4.465 -3.330 1.00 97.19 89 HIS A N 1
ATOM 642 C CA . HIS A 1 89 ? -10.961 -5.130 -3.209 1.00 97.19 89 HIS A CA 1
ATOM 643 C C . HIS A 1 89 ? -12.120 -4.135 -3.299 1.00 97.19 89 HIS A C 1
ATOM 645 O O . HIS A 1 89 ? -12.993 -4.316 -4.149 1.00 97.19 89 HIS A O 1
ATOM 651 N N . GLU A 1 90 ? -12.072 -3.058 -2.513 1.00 95.69 90 GLU A N 1
ATOM 652 C CA . GLU A 1 90 ? -13.069 -1.983 -2.523 1.00 95.69 90 GLU A CA 1
ATOM 653 C C . GLU A 1 90 ? -13.250 -1.401 -3.935 1.00 95.69 90 GLU A C 1
ATOM 655 O O . GLU A 1 90 ? -14.364 -1.329 -4.454 1.00 95.69 90 GLU A O 1
ATOM 660 N N . ARG A 1 91 ? -12.143 -1.081 -4.617 1.00 94.38 91 ARG A N 1
ATOM 661 C CA . ARG A 1 91 ? -12.156 -0.557 -5.996 1.00 94.38 91 ARG A CA 1
ATOM 662 C C . ARG A 1 91 ? -12.748 -1.490 -7.018 1.00 94.38 91 ARG A C 1
ATOM 664 O O . ARG A 1 91 ? -13.329 -1.037 -7.998 1.00 94.38 91 ARG A O 1
ATOM 671 N N . SER A 1 92 ? -12.527 -2.787 -6.838 1.00 93.69 92 SER A N 1
ATOM 672 C CA . 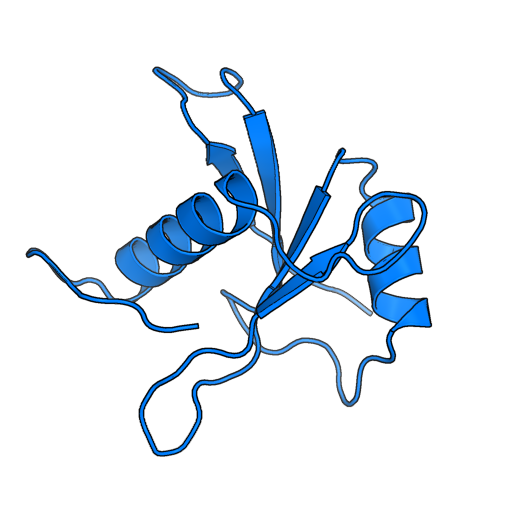SER A 1 92 ? -13.009 -3.771 -7.793 1.00 93.69 92 SER A CA 1
ATOM 673 C C . SER A 1 92 ? -14.536 -3.841 -7.835 1.00 93.69 92 SER A C 1
ATOM 675 O O . SER A 1 92 ? -15.074 -4.446 -8.759 1.00 93.69 92 SER A O 1
ATOM 677 N N . GLY A 1 93 ? -15.225 -3.268 -6.837 1.00 94.94 93 GLY A N 1
ATOM 678 C CA . GLY A 1 93 ? -16.681 -3.311 -6.714 1.00 94.94 93 GLY A CA 1
ATOM 679 C C . GLY A 1 93 ? -17.231 -4.725 -6.512 1.00 94.94 93 GLY A C 1
ATOM 680 O O . GLY A 1 93 ? -18.434 -4.946 -6.639 1.00 94.94 93 GLY A O 1
ATOM 681 N N . ALA A 1 94 ? -16.364 -5.704 -6.239 1.00 93.19 94 ALA A N 1
ATOM 682 C CA . ALA A 1 94 ? -16.761 -7.087 -6.056 1.00 93.19 94 ALA A CA 1
ATOM 683 C C . ALA A 1 94 ? -17.534 -7.246 -4.740 1.00 93.19 94 ALA A C 1
ATOM 685 O O . ALA A 1 94 ? -17.041 -6.892 -3.676 1.00 93.19 94 ALA A O 1
ATOM 686 N N . ALA A 1 95 ? -18.728 -7.833 -4.813 1.00 90.31 95 ALA A N 1
ATOM 687 C CA . ALA A 1 95 ? -19.566 -8.093 -3.641 1.00 90.31 95 ALA A CA 1
ATOM 688 C C . ALA A 1 95 ? -19.144 -9.339 -2.835 1.00 90.31 95 ALA A C 1
ATOM 690 O O . ALA A 1 95 ? -19.650 -9.562 -1.739 1.00 90.31 95 ALA A O 1
ATOM 691 N N . GLY A 1 96 ? -18.261 -10.179 -3.384 1.00 94.12 96 GLY A N 1
ATOM 692 C CA . GLY A 1 96 ? -17.857 -11.451 -2.786 1.00 94.12 96 GLY A CA 1
ATOM 693 C C . GLY A 1 96 ? -16.340 -11.619 -2.695 1.00 94.12 96 GLY A C 1
ATOM 694 O O . GLY A 1 96 ? -15.599 -10.801 -3.240 1.00 94.12 96 GLY A O 1
ATOM 695 N N . PRO A 1 97 ? -15.865 -12.691 -2.035 1.00 94.81 97 PRO A N 1
ATOM 696 C CA . PRO A 1 97 ? -14.444 -12.916 -1.796 1.00 94.81 97 PRO A CA 1
ATOM 697 C C . PRO A 1 97 ? -13.616 -12.889 -3.081 1.00 94.81 97 PRO A C 1
ATOM 699 O O . PRO A 1 97 ? -14.004 -13.458 -4.103 1.00 94.81 97 PRO A O 1
ATOM 702 N N . ARG A 1 98 ? -12.435 -12.273 -3.009 1.00 94.25 98 ARG A N 1
ATOM 703 C CA . ARG A 1 98 ? -11.486 -12.201 -4.121 1.00 94.25 98 ARG A CA 1
ATOM 704 C C . ARG A 1 98 ? -10.076 -12.501 -3.629 1.00 94.25 98 ARG A C 1
ATOM 706 O O . ARG A 1 98 ? -9.714 -12.144 -2.512 1.00 94.25 98 ARG A O 1
ATOM 713 N N . ARG A 1 99 ? -9.280 -13.151 -4.479 1.00 95.25 99 ARG A N 1
ATOM 714 C CA . ARG A 1 99 ? -7.847 -13.341 -4.252 1.00 95.25 99 ARG A CA 1
ATOM 715 C C . ARG A 1 99 ? -7.079 -12.227 -4.955 1.00 95.25 99 ARG A C 1
ATOM 717 O O . ARG A 1 99 ? -7.292 -12.000 -6.144 1.00 95.25 99 ARG A O 1
ATOM 724 N N . TRP A 1 100 ? -6.201 -11.572 -4.208 1.00 95.88 100 TRP A N 1
ATOM 725 C CA . TRP A 1 100 ? -5.206 -10.644 -4.731 1.00 95.88 100 TRP A CA 1
ATOM 726 C C . TRP A 1 100 ? -3.835 -11.298 -4.621 1.00 95.88 100 TRP A C 1
ATOM 728 O O . TRP A 1 100 ? -3.509 -11.878 -3.584 1.00 95.88 100 TRP A O 1
ATOM 738 N N . THR A 1 101 ? -3.075 -11.229 -5.705 1.00 96.25 101 THR A N 1
ATOM 739 C CA . THR A 1 101 ? -1.686 -11.677 -5.776 1.00 96.25 101 THR A CA 1
ATOM 740 C C . THR A 1 101 ? -0.838 -10.438 -5.997 1.00 96.25 101 THR A C 1
ATOM 742 O O . THR A 1 101 ? -1.229 -9.589 -6.797 1.00 96.25 101 THR A O 1
ATOM 745 N N . PHE A 1 102 ? 0.268 -10.337 -5.268 1.00 93.69 102 PHE A N 1
ATOM 746 C CA . PHE A 1 102 ? 1.243 -9.258 -5.365 1.00 93.69 102 PHE A CA 1
ATOM 747 C C . PHE A 1 102 ? 2.588 -9.831 -5.793 1.00 93.69 102 PHE A C 1
ATOM 749 O O . PHE A 1 102 ? 2.867 -10.974 -5.356 1.00 93.69 102 PHE A O 1
#

Solvent-accessible surface area (backbone atoms only — not comparable to full-atom values): 6185 Å² total; per-residue (Å²): 139,87,83,71,66,45,82,41,54,32,89,40,93,52,90,94,33,65,47,65,37,42,36,27,30,74,98,47,76,61,79,75,92,72,48,73,70,54,54,37,52,50,26,50,70,74,63,43,72,35,30,32,42,40,45,79,54,49,99,88,55,35,26,43,70,47,39,25,30,74,87,42,78,46,97,73,59,71,64,55,53,53,43,47,47,52,55,53,46,64,72,67,68,60,93,60,94,78,90,82,48,102

Sequence (102 aa):
MSVGYRHVDVFATGPYTGNSLAVFGADGDLPGRTTAGQLLAITQEVRHFESVFLAPPDAAGAVGARVFDLFGELDFAGHPVLGAAAVLHERSGAAGPRRWTF

Radius of gyration: 13.17 Å; Cα contacts (8 Å, |Δi|>4): 171; chains: 1; bounding box: 34×31×33 Å

Nearest PDB structures (foldseek):
  1u0k-assembly1_B  TM=9.193E-01  e=1.534E-08  Pseudomonas aeruginosa PAO1
  1ym5-assembly1_A-2  TM=8.600E-01  e=1.451E-06  Saccharomyces cerevisiae
  5iwe-assembly1_A-2  TM=8.923E-01  e=2.754E-06  Pseudomonas fluorescens
  9f96-assembly1_A  TM=8.901E-01  e=7.679E-06  Pseudomonas fluorescens
  1xub-assembly1_A-2  TM=8.515E-01  e=4.599E-06  Pseudomonas fluorescens

Secondary structure (DSSP, 8-state):
----EEEEEET-SSTT-SEEEEEESSSS--SSS--HHHHHHHHHHHT-SEEEEEEEE-TT--EEEEEEESSSEES--HHHHHHHHHHHHHHTT-SS------

Foldseek 3Di:
DDWDWDWDAFPDPDPPDHAIETEGCLVHHDPDPQDQVNVLVVQLVVPGQKYKYWDAADPVQAIDIWMDGNPGTDPDDDRNVVRNVVSNVVVVVDPDDDDHHD